Protein AF-A0A7S3E4M7-F1 (afdb_monomer_lite)

Structure (mmCIF, N/CA/C/O backbone):
data_AF-A0A7S3E4M7-F1
#
_entry.id   AF-A0A7S3E4M7-F1
#
loop_
_atom_site.group_PDB
_atom_site.id
_atom_site.type_symbol
_atom_site.label_atom_id
_atom_site.label_alt_id
_atom_site.label_comp_id
_atom_site.label_asym_id
_atom_site.label_entity_id
_atom_site.label_seq_id
_atom_site.pdbx_PDB_ins_code
_atom_site.Cartn_x
_atom_site.Cartn_y
_atom_site.Cartn_z
_atom_site.occupancy
_atom_site.B_iso_or_equiv
_atom_site.auth_seq_id
_atom_site.auth_comp_id
_atom_site.auth_asym_id
_atom_site.auth_atom_id
_atom_site.pdbx_PDB_model_num
ATOM 1 N N . GLY A 1 1 ? -0.538 6.869 2.666 1.00 94.25 1 GLY A N 1
ATOM 2 C CA . GLY A 1 1 ? 0.407 7.669 1.868 1.00 94.25 1 GLY A CA 1
ATOM 3 C C . GLY A 1 1 ? 0.996 6.814 0.764 1.00 94.25 1 GLY A C 1
ATOM 4 O O . GLY A 1 1 ? 0.432 5.755 0.499 1.00 94.25 1 GLY A O 1
ATOM 5 N N . PRO A 1 2 ? 2.083 7.256 0.114 1.00 97.06 2 PRO A N 1
ATOM 6 C CA . PRO A 1 2 ? 2.809 6.432 -0.849 1.00 97.06 2 PRO A CA 1
ATOM 7 C C . PRO A 1 2 ? 3.447 5.221 -0.156 1.00 97.06 2 PRO A C 1
ATOM 9 O O . PRO A 1 2 ? 3.791 5.290 1.023 1.00 97.06 2 PRO A O 1
ATOM 12 N N . LEU A 1 3 ? 3.593 4.123 -0.891 1.00 97.00 3 LEU A N 1
ATOM 13 C CA . LEU A 1 3 ? 4.261 2.905 -0.450 1.00 97.00 3 LEU A CA 1
ATOM 14 C C . LEU A 1 3 ? 5.099 2.326 -1.596 1.00 97.00 3 LEU A C 1
ATOM 16 O O . LEU A 1 3 ? 4.645 2.188 -2.739 1.00 97.00 3 LEU A O 1
ATOM 20 N N . PHE A 1 4 ? 6.336 1.979 -1.271 1.00 96.25 4 PHE A N 1
ATOM 21 C CA . PHE A 1 4 ? 7.283 1.342 -2.175 1.00 96.25 4 PHE A CA 1
ATOM 22 C C . PHE A 1 4 ? 7.494 -0.078 -1.663 1.00 96.25 4 PHE A C 1
ATOM 24 O O . PHE A 1 4 ? 7.973 -0.254 -0.546 1.00 96.25 4 PHE A O 1
ATOM 31 N N . LEU A 1 5 ? 7.054 -1.071 -2.434 1.00 93.44 5 LEU A N 1
ATOM 32 C CA . LEU A 1 5 ? 7.174 -2.478 -2.062 1.00 93.44 5 LEU A CA 1
ATOM 33 C C . LEU A 1 5 ? 8.262 -3.158 -2.897 1.00 93.44 5 LEU A C 1
ATOM 35 O O . LEU A 1 5 ? 8.314 -2.928 -4.111 1.00 93.44 5 LEU A O 1
ATOM 39 N N . PRO A 1 6 ? 9.112 -3.993 -2.272 1.00 91.94 6 PRO A N 1
ATOM 40 C CA . PRO A 1 6 ? 10.093 -4.771 -3.002 1.00 91.94 6 PRO A CA 1
ATOM 41 C C . PRO A 1 6 ? 9.388 -5.852 -3.824 1.00 91.94 6 PRO A C 1
ATOM 43 O O . PRO A 1 6 ? 8.292 -6.309 -3.491 1.00 91.94 6 PRO A O 1
ATOM 46 N N . ARG A 1 7 ? 10.042 -6.285 -4.896 1.00 87.19 7 ARG A N 1
ATOM 47 C CA . ARG A 1 7 ? 9.608 -7.412 -5.722 1.00 87.19 7 ARG A CA 1
ATOM 48 C C . ARG A 1 7 ? 10.749 -8.419 -5.849 1.00 87.19 7 ARG A C 1
ATOM 50 O O . ARG A 1 7 ? 11.906 -7.996 -5.811 1.00 87.19 7 ARG A O 1
ATOM 57 N N . PRO A 1 8 ? 10.456 -9.717 -6.014 1.00 85.75 8 PRO A N 1
ATOM 58 C CA . PRO A 1 8 ? 11.503 -10.681 -6.310 1.00 85.75 8 PRO A CA 1
ATOM 59 C C . PRO A 1 8 ? 12.165 -10.304 -7.637 1.00 85.75 8 PRO A C 1
ATOM 61 O O . PRO A 1 8 ? 11.491 -9.866 -8.581 1.00 85.75 8 PRO A O 1
ATOM 64 N N . ILE A 1 9 ? 13.480 -10.471 -7.711 1.00 83.56 9 ILE A N 1
ATOM 65 C CA . ILE A 1 9 ? 14.204 -10.372 -8.973 1.00 83.56 9 ILE A CA 1
ATOM 66 C C . ILE A 1 9 ? 13.824 -11.621 -9.765 1.00 83.56 9 ILE A C 1
ATOM 68 O O . ILE A 1 9 ? 14.298 -12.720 -9.496 1.00 83.56 9 ILE A O 1
ATOM 72 N N . ALA A 1 10 ? 12.879 -11.477 -10.696 1.00 64.94 10 ALA A N 1
ATOM 73 C CA . ALA A 1 10 ? 12.472 -12.589 -11.539 1.00 64.94 10 ALA A CA 1
ATOM 74 C C . ALA A 1 10 ? 13.676 -13.032 -12.380 1.00 64.94 10 ALA A C 1
ATOM 76 O O . ALA A 1 10 ? 14.110 -12.299 -13.273 1.00 64.94 10 ALA A O 1
ATOM 77 N N . ALA A 1 11 ? 14.187 -14.235 -12.106 1.00 51.03 11 ALA A N 1
ATOM 78 C CA . ALA A 1 11 ? 15.048 -14.945 -13.037 1.00 51.03 11 ALA A CA 1
ATOM 79 C C . ALA A 1 11 ? 14.316 -15.005 -14.387 1.00 51.03 11 ALA A C 1
ATOM 81 O O . ALA A 1 11 ? 13.116 -15.291 -14.438 1.00 51.03 11 ALA A O 1
ATOM 82 N N . GLY A 1 12 ? 14.999 -14.626 -15.469 1.00 45.06 12 GLY A N 1
ATOM 83 C CA . GLY A 1 12 ? 14.401 -14.501 -16.796 1.00 45.06 12 GLY A CA 1
ATOM 84 C C . GLY A 1 12 ? 13.512 -15.699 -17.145 1.00 45.06 12 GLY A C 1
ATOM 85 O O . GLY A 1 12 ? 13.936 -16.843 -17.046 1.00 45.06 12 GLY A O 1
ATOM 86 N N . SER A 1 13 ? 12.266 -15.409 -17.524 1.00 39.03 13 SER A N 1
ATOM 87 C CA . SER A 1 13 ? 11.236 -16.321 -18.041 1.00 39.03 13 SER A CA 1
ATOM 88 C C . SER A 1 13 ?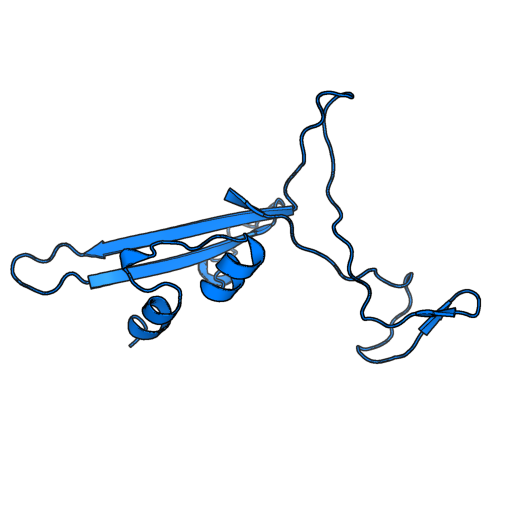 11.687 -17.762 -18.350 1.00 39.03 13 SER A C 1
ATOM 90 O O . SER A 1 13 ? 12.150 -18.035 -19.459 1.00 39.03 13 SER A O 1
ATOM 92 N N . ARG A 1 14 ? 11.466 -18.696 -17.420 1.00 40.47 14 ARG A N 1
ATOM 93 C CA . ARG A 1 14 ? 11.130 -20.112 -17.670 1.00 40.47 14 ARG A CA 1
ATOM 94 C C . ARG A 1 14 ? 10.684 -20.734 -16.347 1.00 40.47 14 ARG A C 1
ATOM 96 O O . ARG A 1 14 ? 11.343 -20.564 -15.331 1.00 40.47 14 ARG A O 1
ATOM 103 N N . GLY A 1 15 ? 9.504 -21.352 -16.362 1.00 43.41 15 GLY A N 1
ATOM 104 C CA . GLY A 1 15 ? 8.792 -21.793 -15.164 1.00 43.41 15 GLY A CA 1
ATOM 105 C C . GLY A 1 15 ? 9.622 -22.716 -14.275 1.00 43.41 15 GLY A C 1
ATOM 106 O O . GLY A 1 15 ? 10.184 -23.694 -14.750 1.00 43.41 15 GLY A O 1
ATOM 107 N N . GLY A 1 16 ? 9.649 -22.402 -12.986 1.00 37.31 16 GLY A N 1
ATOM 108 C CA . GLY A 1 16 ? 10.208 -23.232 -11.930 1.00 37.31 16 GLY A CA 1
ATOM 109 C C . GLY A 1 16 ? 9.534 -22.830 -10.627 1.00 37.31 16 GLY A C 1
ATOM 110 O O . GLY A 1 16 ? 9.414 -21.641 -10.327 1.00 37.31 16 GLY A O 1
ATOM 111 N N . ALA A 1 17 ? 8.985 -23.811 -9.921 1.00 37.72 17 ALA A N 1
ATOM 112 C CA . ALA A 1 17 ? 8.303 -23.615 -8.654 1.00 37.72 17 ALA A CA 1
ATOM 113 C C . ALA A 1 17 ? 9.266 -23.056 -7.591 1.00 37.72 17 ALA A C 1
ATOM 115 O O . ALA A 1 17 ? 10.479 -23.245 -7.658 1.00 37.72 17 ALA A O 1
ATOM 116 N N . SER A 1 18 ? 8.697 -22.366 -6.601 1.00 41.19 18 SER A N 1
ATOM 117 C CA . SER A 1 18 ? 9.401 -21.877 -5.413 1.00 41.19 18 SER A CA 1
ATOM 118 C C . 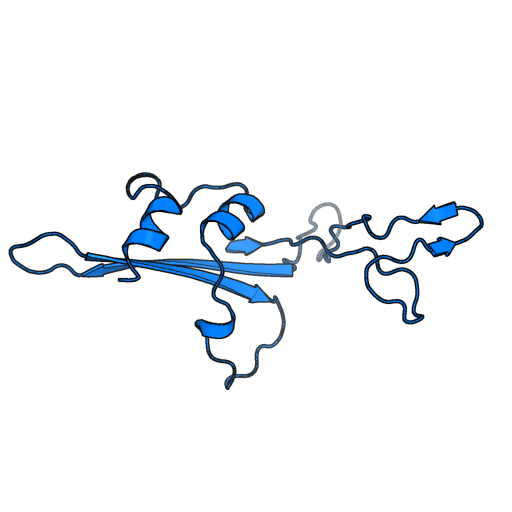SER A 1 18 ? 10.301 -22.973 -4.820 1.00 41.19 18 SER A C 1
ATOM 120 O O . SER A 1 18 ? 9.805 -24.036 -4.449 1.00 41.19 18 SER A O 1
ATOM 122 N N . GLY A 1 19 ? 11.611 -22.710 -4.756 1.00 50.12 19 GLY A N 1
ATOM 123 C CA . GLY A 1 19 ? 12.601 -23.570 -4.096 1.00 50.12 19 GLY A CA 1
ATOM 124 C C . GLY A 1 19 ? 13.703 -24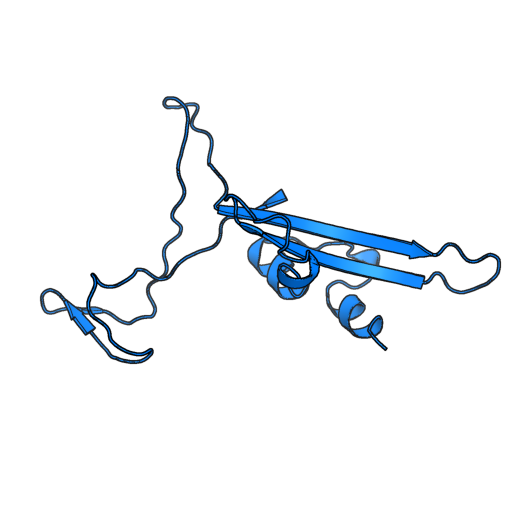.156 -4.985 1.00 50.12 19 GLY A C 1
ATOM 125 O O . GLY A 1 19 ? 14.583 -24.833 -4.458 1.00 50.12 19 GLY A O 1
ATOM 126 N N . GLU A 1 20 ? 13.701 -23.915 -6.297 1.00 45.78 20 GLU A N 1
ATOM 127 C CA . GLU A 1 20 ? 14.756 -24.431 -7.176 1.00 45.78 20 GLU A CA 1
ATOM 128 C C . GLU A 1 20 ? 15.941 -23.457 -7.269 1.00 45.78 20 GLU A C 1
ATOM 130 O O . GLU A 1 20 ? 15.802 -22.314 -7.702 1.00 45.78 20 GLU A O 1
ATOM 135 N N . LEU A 1 21 ? 17.115 -23.926 -6.839 1.00 52.25 21 LEU A N 1
ATOM 136 C CA . LEU A 1 21 ? 18.404 -23.263 -7.025 1.00 52.25 21 LEU A CA 1
ATOM 137 C C . LEU A 1 21 ? 18.658 -23.127 -8.537 1.00 52.25 21 LEU A C 1
ATOM 139 O O . LEU A 1 21 ? 18.838 -24.137 -9.217 1.00 52.25 21 LEU A O 1
ATOM 143 N N . GLN A 1 22 ? 18.673 -21.910 -9.082 1.00 52.72 22 GLN A N 1
ATOM 144 C CA . GLN A 1 22 ? 18.888 -21.719 -10.520 1.00 52.72 22 GLN A CA 1
ATOM 145 C C . GLN A 1 22 ? 20.314 -21.258 -10.797 1.00 52.72 22 GLN A C 1
ATOM 147 O O . GLN A 1 22 ? 20.796 -20.296 -10.210 1.00 52.72 22 GLN A O 1
ATOM 152 N N . VAL A 1 23 ? 21.005 -21.947 -11.706 1.00 54.78 23 VAL A N 1
ATOM 153 C CA . VAL A 1 23 ? 22.337 -21.540 -12.166 1.00 54.78 23 VAL A CA 1
ATOM 154 C C . VAL A 1 23 ? 22.185 -20.674 -13.415 1.00 54.78 23 VAL A C 1
ATOM 156 O O . VAL A 1 23 ? 21.762 -21.171 -14.457 1.00 54.78 23 VAL A O 1
ATOM 159 N N . VAL A 1 24 ? 22.554 -19.396 -13.325 1.00 53.75 24 VAL A N 1
ATOM 160 C CA . VAL A 1 24 ? 22.622 -18.459 -14.461 1.00 53.75 24 VAL A CA 1
ATOM 161 C C . VAL A 1 24 ? 24.067 -17.974 -14.587 1.00 53.75 24 VAL A C 1
ATOM 163 O O . VAL A 1 24 ? 24.673 -17.572 -13.597 1.00 53.75 24 VAL A O 1
ATOM 166 N N . ASP A 1 25 ? 24.659 -18.074 -15.782 1.00 59.50 25 ASP A N 1
ATOM 167 C CA . ASP A 1 25 ? 26.066 -17.716 -16.059 1.00 59.50 25 ASP A CA 1
ATOM 168 C C . ASP A 1 25 ? 27.091 -18.356 -15.098 1.00 59.50 25 ASP A C 1
ATOM 170 O O . ASP A 1 25 ? 28.070 -17.740 -14.674 1.00 59.50 25 ASP A O 1
ATOM 174 N N . GLY A 1 26 ? 26.853 -19.615 -14.711 1.00 62.28 26 GLY A N 1
ATOM 175 C CA . GLY A 1 26 ? 27.725 -20.363 -13.796 1.00 62.28 26 GLY A CA 1
ATOM 176 C C . GLY A 1 26 ? 27.629 -19.933 -12.328 1.00 62.28 26 GLY A C 1
ATOM 177 O O . GLY A 1 26 ? 28.351 -20.477 -11.492 1.00 62.28 26 GLY A O 1
ATOM 178 N N . ARG A 1 27 ? 26.735 -18.994 -11.988 1.00 54.69 27 ARG A N 1
ATOM 179 C CA . ARG A 1 27 ? 26.423 -18.619 -10.606 1.00 54.69 27 ARG A CA 1
ATOM 180 C C . ARG A 1 27 ? 25.095 -19.219 -10.190 1.00 54.69 27 ARG A C 1
ATOM 182 O O . ARG A 1 27 ? 24.090 -19.069 -10.875 1.00 54.69 27 ARG A O 1
ATOM 189 N N . VAL A 1 28 ? 25.106 -19.879 -9.042 1.00 56.47 28 VAL A N 1
ATOM 190 C CA . VAL A 1 28 ? 23.893 -20.249 -8.322 1.00 56.47 28 VAL A CA 1
ATOM 191 C C . VAL A 1 28 ? 23.231 -18.958 -7.834 1.00 56.47 28 VAL A C 1
ATOM 193 O O . VAL A 1 28 ? 23.785 -18.276 -6.975 1.00 56.47 28 VAL A O 1
ATOM 196 N N . VAL A 1 29 ? 22.076 -18.617 -8.397 1.00 53.75 29 VAL A N 1
ATOM 197 C CA . VAL A 1 29 ? 21.225 -17.515 -7.948 1.00 53.75 29 VAL A CA 1
ATOM 198 C C . VAL A 1 29 ? 20.200 -18.106 -6.990 1.00 53.75 29 VAL A C 1
ATOM 200 O O . VAL A 1 29 ? 19.380 -18.946 -7.367 1.00 53.75 29 VAL A O 1
ATOM 203 N N . ASP A 1 30 ? 20.284 -17.706 -5.726 1.00 55.12 30 ASP A N 1
ATOM 204 C CA . ASP A 1 30 ? 19.249 -18.023 -4.754 1.00 55.12 30 ASP A CA 1
ATOM 205 C C . ASP A 1 30 ? 17.996 -17.201 -5.091 1.00 55.12 30 ASP A C 1
ATOM 207 O O . ASP A 1 30 ? 18.067 -16.002 -5.352 1.00 55.12 30 ASP A O 1
ATOM 211 N N . SER A 1 31 ? 16.825 -17.833 -5.051 1.00 56.06 31 SER A N 1
ATOM 212 C CA . SER A 1 31 ? 15.511 -17.190 -5.224 1.00 56.06 31 SER A CA 1
ATOM 213 C C . SER A 1 31 ? 15.172 -16.139 -4.142 1.00 56.06 31 SER A C 1
ATOM 215 O O . SER A 1 31 ? 14.037 -15.667 -4.055 1.00 56.06 31 SER A O 1
ATOM 217 N N . SER A 1 32 ? 16.149 -15.781 -3.305 1.00 66.19 32 SER A N 1
ATOM 218 C CA . SER A 1 32 ? 16.082 -14.829 -2.200 1.00 66.19 32 SER A CA 1
ATOM 219 C C . SER A 1 32 ? 16.472 -13.399 -2.582 1.00 66.19 32 SER A C 1
ATOM 221 O O . SER A 1 32 ? 16.467 -12.524 -1.715 1.00 66.19 32 SER A O 1
ATOM 223 N N . GLU A 1 33 ? 16.779 -13.118 -3.850 1.00 79.94 33 GLU A N 1
ATOM 224 C CA . GLU A 1 33 ? 17.107 -11.758 -4.277 1.00 79.94 33 GLU A CA 1
ATOM 225 C C . GLU A 1 33 ? 15.840 -10.914 -4.515 1.00 79.94 33 GLU A C 1
ATOM 227 O O . GLU A 1 33 ? 14.983 -11.222 -5.349 1.00 79.94 33 GLU A O 1
ATOM 232 N N . TRP A 1 34 ? 15.727 -9.812 -3.772 1.00 87.00 34 TRP A N 1
ATOM 233 C CA . TRP A 1 34 ? 14.637 -8.839 -3.874 1.00 87.00 34 TRP A CA 1
ATOM 234 C C . TRP A 1 34 ? 15.180 -7.486 -4.324 1.00 87.00 34 TRP A C 1
ATOM 236 O O . TRP A 1 34 ? 16.217 -7.033 -3.847 1.00 87.00 34 TRP A O 1
ATOM 246 N N . GLU A 1 35 ? 14.444 -6.800 -5.196 1.00 92.56 35 GLU A N 1
ATOM 247 C CA . GLU A 1 35 ? 14.768 -5.444 -5.636 1.00 92.56 35 GLU A CA 1
ATOM 248 C C . GLU A 1 35 ? 13.646 -4.457 -5.316 1.00 92.56 35 GLU A C 1
ATOM 250 O O . GLU A 1 35 ? 12.457 -4.787 -5.318 1.00 92.56 35 GLU A O 1
ATOM 255 N N . MET A 1 36 ? 14.030 -3.199 -5.104 1.00 92.88 36 MET A N 1
ATOM 256 C CA . MET A 1 36 ? 13.106 -2.072 -5.078 1.00 92.88 36 MET A CA 1
ATOM 257 C C . MET A 1 36 ? 13.185 -1.345 -6.420 1.00 92.88 36 MET A C 1
ATOM 259 O O . MET A 1 36 ? 14.200 -0.726 -6.733 1.00 92.88 36 MET A O 1
ATOM 263 N N . ARG A 1 37 ? 12.111 -1.392 -7.213 1.00 92.94 37 ARG A N 1
ATOM 264 C CA . ARG A 1 37 ? 12.062 -0.757 -8.536 1.00 92.94 37 ARG A CA 1
ATOM 265 C C . ARG A 1 37 ? 10.829 0.125 -8.679 1.00 92.94 37 ARG A C 1
ATOM 267 O O . ARG A 1 37 ? 9.701 -0.351 -8.597 1.00 92.94 37 ARG A O 1
ATOM 274 N N . TYR A 1 38 ? 11.049 1.403 -8.967 1.00 95.00 38 TYR A N 1
ATOM 275 C CA . TYR A 1 38 ? 9.999 2.387 -9.218 1.00 95.00 38 TYR A CA 1
ATOM 276 C C . TYR A 1 38 ? 10.453 3.406 -10.264 1.00 95.00 38 TYR A C 1
ATOM 278 O O . TYR A 1 38 ? 11.646 3.591 -10.502 1.00 95.00 38 TYR A O 1
ATOM 286 N N . LYS A 1 39 ? 9.491 4.037 -10.941 1.00 94.81 39 LYS A N 1
ATOM 287 C CA . LYS A 1 39 ? 9.783 5.055 -11.955 1.00 94.81 39 LYS A CA 1
ATOM 288 C C . LYS A 1 39 ? 10.121 6.381 -11.279 1.00 94.81 39 LYS A C 1
ATOM 290 O O . LYS A 1 39 ? 9.548 6.712 -10.241 1.00 94.81 39 LYS A O 1
ATOM 295 N N . LEU A 1 40 ? 10.993 7.150 -11.916 1.00 96.94 40 LEU A N 1
ATOM 296 C CA . LEU A 1 40 ? 11.179 8.569 -11.638 1.00 96.94 40 LEU A CA 1
ATOM 297 C C . LEU A 1 40 ? 10.564 9.370 -12.790 1.00 96.94 40 LEU A C 1
ATOM 299 O O . LEU A 1 40 ? 10.633 8.942 -13.942 1.00 96.94 40 LEU A O 1
ATOM 303 N N . ILE A 1 41 ? 9.951 10.506 -12.477 1.00 96.19 41 ILE A N 1
ATOM 304 C CA . ILE A 1 41 ? 9.421 11.464 -13.455 1.00 96.19 41 ILE A CA 1
ATOM 305 C C . ILE A 1 41 ? 10.055 12.840 -13.229 1.00 96.19 41 ILE A C 1
ATOM 307 O O . ILE A 1 41 ? 10.462 13.147 -12.112 1.00 96.19 41 ILE A O 1
ATOM 311 N N . GLY A 1 42 ? 10.121 13.662 -14.277 1.00 95.00 42 GLY A N 1
ATOM 312 C CA . GLY A 1 42 ? 10.776 14.975 -14.248 1.00 95.00 42 GLY A CA 1
ATOM 313 C C . GLY A 1 42 ? 12.155 14.967 -14.912 1.00 95.00 42 GLY A C 1
ATOM 314 O O . GLY A 1 42 ? 12.500 14.032 -15.636 1.00 95.00 42 GLY A O 1
ATOM 315 N N . GLN A 1 43 ? 12.929 16.024 -14.678 1.00 95.19 43 GLN A N 1
ATOM 316 C CA . GLN A 1 43 ? 14.298 16.177 -15.176 1.00 95.19 43 GLN A CA 1
ATOM 317 C C . GLN A 1 43 ? 15.255 16.310 -13.996 1.00 95.19 43 GLN A C 1
ATOM 319 O O . GLN A 1 43 ? 14.905 16.898 -12.978 1.00 95.19 43 GLN A O 1
ATOM 324 N N . ALA A 1 44 ? 16.463 15.760 -14.117 1.00 91.56 44 ALA A N 1
ATOM 325 C CA . ALA A 1 44 ? 17.466 15.886 -13.066 1.00 91.56 44 ALA A CA 1
ATOM 326 C C . ALA A 1 44 ? 17.860 17.367 -12.862 1.00 91.56 44 ALA A C 1
ATOM 328 O O . ALA A 1 44 ? 18.050 18.068 -13.858 1.00 91.56 44 ALA A O 1
ATOM 329 N N . PRO A 1 45 ? 18.012 17.845 -11.609 1.00 92.56 45 PRO A N 1
ATOM 330 C CA . PRO A 1 45 ? 17.965 17.093 -10.346 1.00 92.56 45 PRO A CA 1
ATOM 331 C C . PRO A 1 45 ? 16.560 16.941 -9.718 1.00 92.56 45 PRO A C 1
ATOM 333 O O . PRO A 1 45 ? 16.417 16.233 -8.724 1.00 92.56 45 PRO A O 1
ATOM 336 N N . GLU A 1 46 ? 15.522 17.557 -10.285 1.00 94.56 46 GLU A N 1
ATOM 337 C CA . GLU A 1 46 ? 14.141 17.596 -9.771 1.00 94.56 46 GLU A CA 1
ATOM 338 C C . GLU A 1 46 ? 13.322 16.338 -10.133 1.00 94.56 46 GLU A C 1
ATOM 340 O O . GLU A 1 46 ? 12.239 16.393 -10.721 1.00 94.56 46 GLU A O 1
ATOM 345 N N . LEU A 1 47 ? 13.848 15.160 -9.793 1.00 96.31 47 LEU A N 1
ATOM 346 C CA . LEU A 1 47 ? 13.175 13.886 -10.046 1.00 96.31 47 LEU A CA 1
ATOM 347 C C . LEU A 1 47 ? 12.166 13.560 -8.937 1.00 96.31 47 LEU A C 1
ATOM 349 O O . LEU A 1 47 ? 12.490 13.568 -7.753 1.00 96.31 47 LEU A O 1
ATOM 353 N N . THR A 1 48 ? 10.946 13.193 -9.327 1.00 96.44 48 THR A N 1
ATOM 354 C CA . THR A 1 48 ? 9.886 12.742 -8.415 1.00 96.44 48 THR A CA 1
ATOM 355 C C . THR A 1 48 ? 9.694 11.232 -8.525 1.00 96.44 48 THR A C 1
ATOM 357 O O . THR A 1 48 ? 9.528 10.697 -9.621 1.00 96.44 48 THR A O 1
ATOM 360 N N . ALA A 1 49 ? 9.686 10.529 -7.390 1.00 96.50 49 ALA A N 1
ATOM 361 C CA . ALA A 1 49 ? 9.452 9.088 -7.347 1.00 96.50 49 ALA A CA 1
ATOM 362 C C . ALA A 1 49 ? 7.965 8.741 -7.499 1.00 96.50 49 ALA A C 1
ATOM 364 O O . ALA A 1 49 ? 7.116 9.271 -6.783 1.00 96.50 49 ALA A O 1
ATOM 365 N N . VAL A 1 50 ? 7.656 7.804 -8.398 1.00 97.88 50 VAL A N 1
ATOM 366 C CA . VAL A 1 50 ? 6.301 7.281 -8.600 1.00 97.88 50 VAL A CA 1
ATOM 367 C C . VAL A 1 50 ? 6.073 6.094 -7.658 1.00 97.88 50 VAL A C 1
ATOM 369 O O . VAL A 1 50 ? 6.752 5.076 -7.808 1.00 97.88 50 VAL A O 1
ATOM 372 N N . PRO A 1 51 ? 5.125 6.171 -6.707 1.00 97.50 51 PRO A N 1
ATOM 373 C CA . PRO A 1 51 ? 4.862 5.081 -5.772 1.00 97.50 51 PRO A CA 1
ATOM 374 C C . PRO A 1 51 ? 4.409 3.806 -6.478 1.00 97.50 51 PRO A C 1
ATOM 376 O O . PRO A 1 51 ? 3.688 3.860 -7.475 1.00 97.50 51 PRO A O 1
ATOM 379 N N . THR A 1 52 ? 4.786 2.652 -5.931 1.00 97.12 52 THR A N 1
ATOM 380 C CA . THR A 1 52 ? 4.280 1.352 -6.411 1.00 97.12 52 THR A CA 1
ATOM 381 C C . THR A 1 52 ? 2.858 1.090 -5.918 1.00 97.12 52 THR A C 1
ATOM 383 O O . THR A 1 52 ? 2.042 0.505 -6.626 1.00 97.12 52 THR A O 1
ATOM 386 N N . HIS A 1 53 ? 2.566 1.550 -4.703 1.00 97.62 53 HIS A N 1
ATOM 387 C CA . HIS A 1 53 ? 1.320 1.343 -3.990 1.00 97.62 53 HIS A CA 1
ATOM 388 C C . HIS A 1 53 ? 0.962 2.603 -3.203 1.00 97.62 53 HIS A C 1
ATOM 390 O O . HIS A 1 53 ? 1.795 3.480 -2.956 1.00 97.62 53 HIS A O 1
ATOM 396 N N . PHE A 1 54 ? -0.280 2.656 -2.750 1.00 98.19 54 PHE A N 1
ATO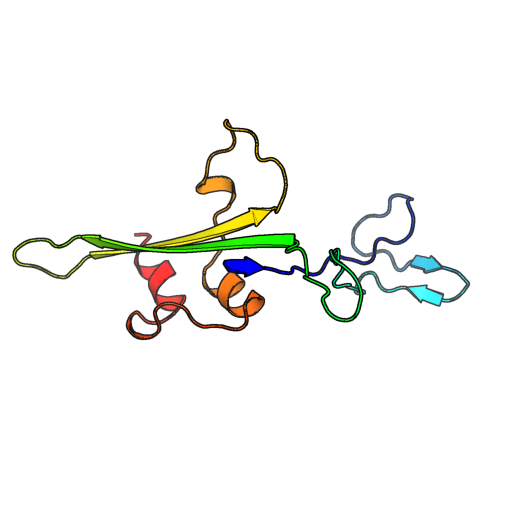M 397 C CA . PHE A 1 54 ? -0.751 3.601 -1.757 1.00 98.19 54 PHE A CA 1
ATOM 398 C C . PHE A 1 54 ? -1.354 2.845 -0.591 1.00 98.19 54 PHE A C 1
ATOM 400 O O . PHE A 1 54 ? -2.043 1.847 -0.778 1.00 98.19 54 PHE A O 1
ATOM 407 N N . PHE A 1 55 ? -1.142 3.355 0.614 1.00 98.12 55 PHE A N 1
ATOM 408 C CA . PHE A 1 55 ? -1.794 2.830 1.802 1.00 98.12 55 PHE A CA 1
ATOM 409 C C . PHE A 1 55 ? -2.758 3.840 2.415 1.00 98.12 55 PHE A C 1
ATOM 411 O O . PHE A 1 55 ? -2.555 5.059 2.323 1.00 98.12 55 PHE A O 1
ATOM 418 N N . LYS A 1 56 ? -3.767 3.335 3.121 1.00 97.69 56 LYS A N 1
ATOM 419 C CA . LYS A 1 56 ? -4.632 4.140 3.983 1.00 97.69 56 LYS A CA 1
ATOM 420 C C . LYS A 1 56 ? -4.916 3.388 5.274 1.00 97.69 56 LYS A C 1
ATOM 422 O O . LYS A 1 56 ? -5.262 2.215 5.233 1.00 97.69 56 LYS A O 1
ATOM 427 N N . VAL A 1 57 ? -4.775 4.072 6.406 1.00 96.19 57 VAL A N 1
ATOM 428 C CA . VAL A 1 57 ? -5.170 3.551 7.719 1.00 96.19 57 VAL A CA 1
ATOM 429 C C . VAL A 1 57 ? -6.307 4.418 8.237 1.00 96.19 57 VAL A C 1
ATOM 431 O O . VAL A 1 57 ? -6.199 5.644 8.248 1.00 96.19 57 VAL A O 1
ATOM 434 N N . ILE A 1 58 ? -7.414 3.785 8.603 1.00 94.88 58 ILE A N 1
ATOM 435 C CA . ILE A 1 58 ? -8.657 4.436 9.006 1.00 94.88 58 ILE A CA 1
ATOM 436 C C . ILE A 1 58 ? -8.975 4.000 10.429 1.00 94.88 58 ILE A C 1
ATOM 438 O O . ILE A 1 58 ? -9.116 2.809 10.689 1.00 94.88 58 ILE A O 1
ATOM 442 N N . LEU A 1 59 ? -9.125 4.974 11.324 1.00 92.19 59 LEU A N 1
ATOM 443 C CA . LEU A 1 59 ? -9.645 4.785 12.672 1.00 92.19 59 LEU A CA 1
ATOM 444 C C . LEU A 1 59 ? -11.033 5.420 12.743 1.00 92.19 59 LEU A C 1
ATOM 446 O O . LEU A 1 59 ? -11.169 6.641 12.674 1.00 92.19 59 LEU A O 1
ATOM 450 N N . ALA A 1 60 ? -12.059 4.597 12.907 1.00 90.50 60 ALA A N 1
ATOM 451 C CA . ALA A 1 60 ? -13.401 5.043 13.239 1.00 90.50 60 ALA A CA 1
ATOM 452 C C . ALA A 1 60 ? -13.608 4.959 14.755 1.00 90.50 60 ALA A C 1
ATOM 454 O O . ALA A 1 60 ? -13.088 4.068 15.424 1.00 90.50 60 ALA A O 1
ATOM 455 N N . THR A 1 61 ? -14.363 5.900 15.312 1.00 86.69 61 THR A N 1
ATOM 456 C CA . THR A 1 61 ? -14.767 5.878 16.721 1.00 86.69 61 THR A CA 1
ATOM 457 C C . THR A 1 61 ? -16.271 6.068 16.791 1.00 86.69 61 THR A C 1
ATOM 459 O O . THR A 1 61 ? -16.792 6.985 16.165 1.00 86.69 61 THR A O 1
ATOM 462 N N . ASP A 1 62 ? -16.951 5.214 17.550 1.00 82.00 62 ASP A N 1
ATOM 463 C CA . ASP A 1 62 ? -18.383 5.318 17.838 1.00 82.00 62 ASP A CA 1
ATOM 464 C C . ASP A 1 62 ? -18.572 6.079 19.168 1.00 82.00 62 ASP A C 1
ATOM 466 O O . ASP A 1 62 ? -18.247 5.540 20.240 1.00 82.00 62 ASP A O 1
ATOM 470 N N . PRO A 1 63 ? -19.039 7.344 19.133 1.00 70.94 63 PRO A N 1
ATOM 471 C CA . PRO A 1 63 ? -19.285 8.139 20.324 1.00 70.94 63 PRO A CA 1
ATOM 472 C C . PRO A 1 63 ? -20.650 7.778 20.924 1.00 70.94 63 PRO A C 1
ATOM 474 O O . PRO A 1 63 ? -21.622 8.523 20.805 1.00 70.94 63 PRO A O 1
ATOM 477 N N . ARG A 1 64 ? -20.749 6.643 21.618 1.00 67.94 64 ARG A N 1
ATOM 478 C CA . ARG A 1 64 ? -21.962 6.345 22.395 1.00 67.94 64 ARG A CA 1
ATOM 479 C C . ARG A 1 64 ? -22.089 7.304 23.576 1.00 67.94 64 ARG A C 1
ATOM 481 O O . ARG A 1 64 ? -21.139 7.492 24.338 1.00 67.94 64 ARG A O 1
ATOM 488 N N . LYS A 1 65 ? -23.287 7.862 23.777 1.00 54.28 65 LYS A N 1
ATOM 489 C CA . LYS A 1 65 ? -23.643 8.572 25.014 1.00 54.28 65 LYS A CA 1
ATOM 490 C C . LYS A 1 65 ? -23.679 7.558 26.170 1.00 54.28 65 LYS A C 1
ATOM 492 O O . LYS A 1 65 ? -24.562 6.711 26.201 1.00 54.28 65 LYS A O 1
ATOM 497 N N . GLY A 1 66 ? -22.721 7.641 27.099 1.00 60.50 66 GLY A N 1
ATOM 498 C CA . GLY A 1 66 ? -22.784 6.952 28.400 1.00 60.50 66 GLY A CA 1
ATOM 499 C C . GLY A 1 66 ? -21.974 5.657 28.585 1.00 60.50 66 GLY A C 1
ATOM 500 O O . GLY A 1 66 ? -22.215 4.954 29.559 1.00 60.50 66 GLY A O 1
ATOM 501 N N . GLY A 1 67 ? -21.008 5.313 27.721 1.00 65.81 67 GLY A N 1
ATOM 502 C CA . GLY A 1 67 ? -20.193 4.096 27.899 1.00 65.81 67 GLY A CA 1
ATOM 503 C C . GLY A 1 67 ? -18.874 4.076 27.116 1.00 65.81 67 GLY A C 1
ATOM 504 O O . GLY A 1 67 ? -18.594 4.998 26.352 1.00 65.81 67 GLY A O 1
ATOM 505 N N . LYS A 1 68 ? -18.051 3.026 27.328 1.00 62.12 68 LYS A N 1
ATOM 506 C CA . LYS A 1 68 ? -16.717 2.834 26.708 1.00 62.12 68 LYS A CA 1
ATOM 507 C C . LYS A 1 68 ? -16.767 3.101 25.193 1.00 62.12 68 LYS A C 1
ATOM 509 O O . LYS A 1 68 ? -17.558 2.478 24.485 1.00 62.12 68 LYS A O 1
ATOM 514 N N . LYS A 1 69 ? -15.903 4.002 24.706 1.00 71.06 69 LYS A N 1
ATOM 515 C CA . LYS A 1 69 ? -15.744 4.301 23.273 1.00 71.06 69 LYS A CA 1
ATOM 516 C C . LYS A 1 69 ? -15.373 3.016 22.531 1.00 71.06 69 LYS A C 1
ATOM 518 O O . LYS A 1 69 ? -14.446 2.322 22.947 1.00 71.06 69 LYS A O 1
ATOM 523 N N . ARG A 1 70 ? -16.083 2.699 21.445 1.00 79.38 70 ARG A N 1
ATOM 524 C CA . ARG A 1 70 ? -15.665 1.634 20.524 1.00 79.38 70 ARG A CA 1
ATOM 525 C C . ARG A 1 70 ? -14.846 2.259 19.412 1.00 79.38 70 ARG A C 1
ATOM 527 O O . ARG A 1 70 ? -15.227 3.290 18.862 1.00 79.38 70 ARG A O 1
ATOM 534 N N . HIS A 1 71 ? -13.735 1.620 19.095 1.00 84.56 71 HIS A N 1
ATOM 535 C CA . HIS A 1 71 ? -12.875 1.993 17.986 1.00 84.56 71 HIS A CA 1
ATOM 536 C C . HIS A 1 71 ? -12.998 0.925 16.904 1.00 84.56 71 HIS A C 1
ATOM 538 O O . HIS A 1 71 ? -13.242 -0.225 17.225 1.00 84.56 71 HIS A O 1
ATOM 544 N N . ALA A 1 72 ? -12.860 1.273 15.636 1.00 88.62 72 ALA A N 1
ATOM 545 C CA . ALA A 1 72 ? -12.681 0.307 14.561 1.00 88.62 72 ALA A CA 1
ATOM 546 C C . ALA A 1 72 ? -11.493 0.765 13.726 1.00 88.62 72 ALA A C 1
ATOM 548 O O . ALA A 1 72 ? -11.337 1.960 13.476 1.00 88.62 72 ALA A O 1
ATOM 549 N N . LEU A 1 73 ? -10.644 -0.175 13.332 1.00 91.12 73 LEU A N 1
ATOM 550 C CA . LEU A 1 73 ? -9.396 0.107 12.642 1.00 91.12 73 LEU A CA 1
ATOM 551 C C . LEU A 1 73 ? -9.336 -0.721 11.362 1.00 91.12 73 LEU A C 1
ATOM 553 O O . LEU A 1 73 ? -9.593 -1.921 11.393 1.00 91.12 73 LEU A O 1
ATOM 557 N N . GLY A 1 74 ? -8.992 -0.078 10.252 1.00 93.81 74 GLY A N 1
ATOM 558 C CA . GLY A 1 74 ? -8.776 -0.742 8.971 1.00 93.81 74 GLY A CA 1
ATOM 559 C C . GLY A 1 74 ? -7.542 -0.192 8.272 1.00 93.81 74 GLY A C 1
ATOM 560 O O . GLY A 1 74 ? -7.378 1.024 8.165 1.00 93.81 74 GLY A O 1
ATOM 561 N N . SER A 1 75 ? -6.684 -1.083 7.789 1.00 96.94 75 SER A N 1
ATOM 562 C CA . SER A 1 75 ? -5.492 -0.771 6.997 1.00 96.94 75 SER A CA 1
ATOM 563 C C . SER A 1 75 ? -5.627 -1.367 5.605 1.00 96.94 75 SER A C 1
ATOM 565 O O . SER A 1 75 ? -5.956 -2.541 5.456 1.00 96.94 75 SER A O 1
ATOM 567 N N . PHE A 1 76 ? -5.359 -0.549 4.592 1.00 98.06 76 PHE A N 1
ATOM 568 C CA . PHE A 1 76 ? -5.537 -0.892 3.186 1.00 98.06 76 PHE A CA 1
ATOM 569 C C . PHE A 1 76 ? -4.271 -0.577 2.397 1.00 98.06 76 PHE A C 1
ATOM 571 O O . PHE A 1 76 ? -3.668 0.474 2.629 1.00 98.06 76 PHE A O 1
ATOM 578 N N . VAL A 1 77 ? -3.905 -1.437 1.448 1.00 98.06 77 VAL A N 1
ATOM 579 C CA . VAL A 1 77 ? -2.820 -1.226 0.479 1.00 98.06 77 VAL A CA 1
ATOM 580 C C . VAL A 1 77 ? -3.354 -1.481 -0.924 1.00 98.06 77 VAL A C 1
ATOM 582 O O . VAL A 1 77 ? -3.862 -2.555 -1.216 1.00 98.06 77 VAL A O 1
ATOM 585 N N . MET A 1 78 ? -3.233 -0.486 -1.796 1.00 97.94 78 MET A N 1
ATOM 586 C CA . MET A 1 78 ? -3.764 -0.500 -3.159 1.00 97.94 78 MET A CA 1
ATOM 587 C C . MET A 1 78 ? -2.621 -0.285 -4.155 1.00 97.94 78 MET A C 1
ATOM 589 O O . MET A 1 78 ? -1.741 0.537 -3.880 1.00 97.94 78 MET A O 1
ATOM 593 N N . PRO A 1 79 ? -2.607 -0.975 -5.306 1.00 97.38 79 PRO A N 1
ATOM 594 C CA . PRO A 1 79 ? -1.605 -0.736 -6.338 1.00 97.38 79 PRO A CA 1
ATOM 595 C C . PRO A 1 79 ? -1.780 0.657 -6.949 1.00 97.38 79 PRO A C 1
ATOM 597 O O . PRO A 1 79 ? -2.896 1.154 -7.087 1.00 97.38 79 PRO A O 1
ATOM 600 N N . ASN A 1 80 ? -0.679 1.281 -7.367 1.00 97.44 80 ASN A N 1
ATOM 601 C CA . ASN A 1 80 ? -0.722 2.474 -8.212 1.00 97.44 80 ASN A CA 1
ATOM 602 C C . ASN A 1 80 ? -1.005 2.078 -9.675 1.00 97.44 80 ASN A C 1
ATOM 604 O O . ASN A 1 80 ? -0.162 2.221 -10.560 1.00 97.44 80 ASN A O 1
ATOM 608 N N . ALA A 1 81 ? -2.174 1.484 -9.898 1.00 96.44 81 ALA A N 1
ATOM 609 C CA . ALA A 1 81 ? -2.653 1.000 -11.185 1.00 96.44 81 ALA A CA 1
ATOM 610 C C . ALA A 1 81 ? -4.182 1.120 -11.245 1.00 96.44 81 ALA A C 1
ATOM 612 O O . ALA A 1 81 ? -4.832 1.383 -10.233 1.00 96.44 81 ALA A O 1
ATOM 613 N N . ALA A 1 82 ? -4.761 0.926 -12.430 1.00 97.50 82 ALA A N 1
ATOM 614 C CA . ALA A 1 82 ? -6.211 0.891 -12.576 1.00 97.50 82 ALA A CA 1
ATOM 615 C C . ALA A 1 82 ? -6.805 -0.255 -11.740 1.00 97.50 82 ALA A C 1
ATOM 617 O O . ALA A 1 82 ? -6.355 -1.397 -11.833 1.00 97.50 82 ALA A O 1
ATOM 618 N N . ILE A 1 83 ? -7.819 0.066 -10.937 1.00 97.12 83 ILE A N 1
ATOM 619 C CA . ILE A 1 83 ? -8.563 -0.894 -10.121 1.00 97.12 83 ILE A CA 1
ATOM 620 C C . ILE A 1 83 ? -9.983 -0.977 -10.696 1.00 97.12 83 ILE A C 1
ATOM 622 O O . ILE A 1 83 ? -10.644 0.062 -10.785 1.00 97.12 83 ILE A O 1
ATOM 626 N N . PRO A 1 84 ? -10.460 -2.167 -11.104 1.00 97.25 84 PRO A N 1
ATOM 627 C CA . PRO A 1 84 ? -11.838 -2.348 -11.550 1.00 97.25 84 PRO A CA 1
ATOM 628 C C . PRO A 1 84 ? -12.846 -2.008 -10.441 1.00 97.25 84 PRO A C 1
ATOM 630 O O . PRO A 1 84 ? -12.607 -2.285 -9.265 1.00 97.25 84 PRO A O 1
ATOM 633 N N . ALA A 1 85 ? -13.971 -1.389 -10.806 1.00 95.94 85 ALA A N 1
ATOM 634 C CA . ALA A 1 85 ? -14.952 -0.871 -9.844 1.00 95.94 85 ALA A CA 1
ATOM 635 C C . ALA A 1 85 ? -15.698 -1.967 -9.060 1.00 95.94 85 ALA A C 1
ATOM 637 O O . ALA A 1 85 ? -16.248 -1.702 -7.994 1.00 95.94 85 ALA A O 1
ATOM 638 N N . ASP A 1 86 ? -15.722 -3.185 -9.591 1.00 97.44 86 ASP A N 1
ATOM 639 C CA . ASP A 1 86 ? -16.311 -4.378 -8.990 1.00 97.44 86 ASP A CA 1
ATOM 640 C C . ASP A 1 86 ? -15.395 -5.049 -7.956 1.00 97.44 86 ASP A C 1
ATOM 642 O O . ASP A 1 86 ? -15.863 -5.892 -7.190 1.00 97.44 86 ASP A O 1
ATOM 646 N N . VAL A 1 87 ? -14.114 -4.662 -7.873 1.00 97.31 87 VAL A N 1
ATOM 647 C CA . VAL A 1 87 ? -13.205 -5.178 -6.844 1.00 97.31 87 VAL A CA 1
ATOM 648 C C . VAL A 1 87 ? -13.565 -4.553 -5.492 1.00 97.31 87 VAL A C 1
ATOM 650 O O . VAL A 1 87 ? -13.406 -3.341 -5.306 1.00 97.31 87 VAL A O 1
ATOM 653 N N . PRO A 1 88 ? -14.012 -5.345 -4.500 1.00 97.38 88 PRO A N 1
ATOM 654 C CA . PRO A 1 88 ? -14.415 -4.795 -3.218 1.00 97.38 88 PRO A CA 1
ATOM 655 C C . PRO A 1 88 ? -13.196 -4.293 -2.440 1.00 97.38 88 PRO A C 1
ATOM 657 O O . PRO A 1 88 ? -12.130 -4.916 -2.458 1.00 97.38 88 PRO A O 1
ATOM 660 N N . LEU A 1 89 ? -13.375 -3.207 -1.679 1.00 94.69 89 LEU A N 1
ATOM 661 C CA . LEU A 1 89 ? -12.317 -2.588 -0.865 1.00 94.69 89 LEU A CA 1
ATOM 662 C C . LEU A 1 89 ? -11.671 -3.574 0.127 1.00 94.69 89 LEU A C 1
ATOM 664 O O . LEU A 1 89 ? -10.492 -3.450 0.455 1.00 94.69 89 LEU A O 1
ATOM 668 N N . THR A 1 90 ? -12.428 -4.577 0.579 1.00 96.25 90 THR A N 1
ATOM 669 C CA . THR A 1 90 ? -11.954 -5.647 1.468 1.00 96.25 90 THR A CA 1
ATOM 670 C C . THR A 1 90 ? -10.805 -6.458 0.871 1.00 96.25 90 THR A C 1
ATOM 672 O O . THR A 1 90 ? -10.000 -6.991 1.627 1.00 96.25 90 THR A O 1
ATOM 675 N N . SER A 1 91 ? -10.673 -6.498 -0.459 1.00 96.69 91 SER A N 1
ATOM 676 C CA . SER A 1 91 ? -9.570 -7.179 -1.158 1.00 96.69 91 SER A CA 1
ATOM 677 C C . SER A 1 91 ? -8.209 -6.523 -0.919 1.00 96.69 91 SER A C 1
ATOM 679 O O . SER A 1 91 ? -7.176 -7.135 -1.168 1.00 96.69 91 SER A O 1
ATOM 681 N N . PHE A 1 92 ? -8.203 -5.276 -0.446 1.00 97.38 92 PHE A N 1
ATOM 682 C CA . PHE A 1 92 ? -6.996 -4.491 -0.197 1.00 97.38 92 PHE A CA 1
ATOM 683 C C . PHE A 1 92 ? -6.633 -4.415 1.287 1.00 97.38 92 PHE A C 1
ATOM 685 O O . PHE A 1 92 ? -5.710 -3.684 1.647 1.00 97.38 92 PHE A O 1
ATOM 692 N N . VAL A 1 93 ? -7.362 -5.120 2.159 1.00 97.19 93 VAL A N 1
ATOM 693 C CA . VAL A 1 93 ? -7.102 -5.121 3.602 1.00 97.19 93 VAL A CA 1
ATOM 694 C C . VAL A 1 93 ? -5.790 -5.838 3.890 1.00 97.19 93 VAL A C 1
ATOM 696 O O . VAL A 1 93 ? -5.559 -6.954 3.432 1.00 97.19 93 VAL A O 1
ATOM 699 N N . VAL A 1 94 ? -4.946 -5.209 4.703 1.00 95.25 94 VAL A N 1
ATOM 700 C CA . VAL A 1 94 ? -3.698 -5.797 5.199 1.00 95.25 94 VAL A CA 1
ATOM 701 C C . VAL A 1 94 ? -3.640 -5.703 6.721 1.00 95.25 94 VAL A C 1
ATOM 703 O O . VAL A 1 94 ? -4.228 -4.776 7.285 1.00 95.25 94 VAL A O 1
ATOM 706 N N . PRO A 1 95 ? -2.914 -6.598 7.413 1.00 95.31 95 PRO A N 1
ATOM 707 C CA . PRO A 1 95 ? -2.631 -6.434 8.835 1.00 95.31 95 PRO A CA 1
ATOM 708 C C . PRO A 1 95 ? -1.895 -5.117 9.106 1.00 95.31 95 PRO A C 1
ATOM 710 O O . PRO A 1 95 ? -0.953 -4.776 8.383 1.00 95.31 95 PRO A O 1
ATOM 713 N N . LEU A 1 96 ? -2.295 -4.400 10.163 1.00 94.00 96 LEU A N 1
ATOM 714 C CA . LEU A 1 96 ? -1.670 -3.123 10.519 1.00 94.00 96 LEU A CA 1
ATOM 715 C C . LEU A 1 96 ? -0.167 -3.293 10.773 1.00 94.00 96 LEU A C 1
ATOM 717 O O . LEU A 1 96 ? 0.618 -2.533 10.219 1.00 94.00 96 LEU A O 1
ATOM 721 N N . ASP A 1 97 ? 0.231 -4.329 11.515 1.00 93.62 97 ASP A N 1
ATOM 722 C CA . ASP A 1 97 ? 1.641 -4.592 11.836 1.00 93.62 97 ASP A CA 1
ATOM 723 C C . ASP A 1 97 ? 2.507 -4.776 10.584 1.00 93.62 97 ASP A C 1
ATOM 725 O O . ASP A 1 97 ? 3.649 -4.320 10.530 1.00 93.62 97 ASP A O 1
ATOM 729 N N . SER A 1 98 ? 1.976 -5.443 9.556 1.00 93.00 98 SER A N 1
ATOM 730 C CA . SER A 1 98 ? 2.693 -5.628 8.291 1.00 93.00 98 SER A CA 1
ATOM 731 C C . SER A 1 98 ? 2.877 -4.298 7.563 1.00 93.00 98 SER A C 1
ATOM 733 O O . SER A 1 98 ? 3.948 -4.038 7.015 1.00 93.00 98 SER A O 1
ATOM 735 N N . LEU A 1 99 ? 1.855 -3.438 7.585 1.00 95.56 99 LEU A N 1
ATOM 736 C CA . LEU A 1 99 ? 1.933 -2.108 6.992 1.00 95.56 99 LEU A CA 1
ATOM 737 C C . LEU A 1 99 ? 2.902 -1.196 7.758 1.00 95.56 99 LEU A C 1
ATOM 739 O O . LEU A 1 99 ? 3.693 -0.498 7.132 1.00 95.56 99 LEU A O 1
ATOM 743 N N . GLU A 1 100 ? 2.871 -1.213 9.089 1.00 95.25 100 GLU A N 1
ATOM 744 C CA . GLU A 1 100 ? 3.779 -0.442 9.948 1.00 95.25 100 GLU A CA 1
ATOM 745 C C . GLU A 1 100 ? 5.243 -0.804 9.692 1.00 95.25 100 GLU A C 1
ATOM 747 O O . GLU A 1 100 ? 6.077 0.083 9.495 1.00 95.25 100 GLU A O 1
ATOM 752 N N . LYS A 1 101 ? 5.541 -2.106 9.585 1.00 93.19 101 LYS A N 1
ATOM 753 C CA . LYS A 1 101 ? 6.873 -2.606 9.214 1.00 93.19 101 LYS A CA 1
ATOM 754 C C . LYS A 1 101 ? 7.299 -2.145 7.822 1.00 93.19 101 LYS A C 1
ATOM 756 O O . LYS A 1 101 ? 8.445 -1.751 7.646 1.00 93.19 101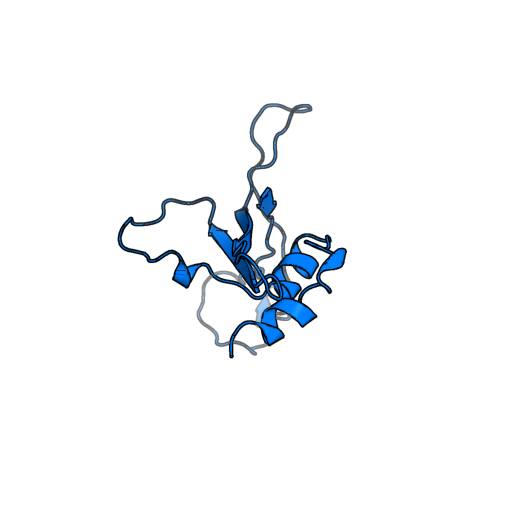 LYS A O 1
ATOM 761 N N . ALA A 1 102 ? 6.390 -2.178 6.847 1.00 92.81 102 ALA A N 1
ATOM 762 C CA . ALA A 1 102 ? 6.694 -1.782 5.473 1.00 92.81 102 ALA A CA 1
ATOM 763 C C . ALA A 1 102 ? 6.893 -0.264 5.313 1.00 92.81 102 ALA A C 1
ATOM 765 O O . ALA A 1 102 ? 7.723 0.170 4.521 1.00 92.81 102 ALA A O 1
ATOM 766 N N . VAL A 1 103 ? 6.130 0.548 6.050 1.00 94.69 103 VAL A N 1
ATOM 767 C CA . VAL A 1 103 ? 6.202 2.020 5.992 1.00 94.69 103 VAL A CA 1
ATOM 768 C C . VAL A 1 103 ? 7.292 2.573 6.918 1.00 94.69 103 VAL A C 1
ATOM 770 O O . VAL A 1 103 ? 7.747 3.697 6.718 1.00 94.69 103 VAL A O 1
ATOM 773 N N . GLY A 1 104 ? 7.715 1.811 7.929 1.00 93.62 104 GLY A N 1
ATOM 774 C CA . GLY A 1 104 ? 8.669 2.271 8.939 1.00 93.62 104 GLY A CA 1
ATOM 775 C C . GLY A 1 104 ? 8.056 3.284 9.909 1.00 93.62 104 GLY A C 1
ATOM 776 O O . GLY A 1 104 ? 8.719 4.229 10.329 1.00 93.62 104 GLY A O 1
ATOM 777 N N . THR A 1 105 ? 6.771 3.134 10.240 1.00 93.31 105 THR A N 1
ATOM 778 C CA . THR A 1 105 ? 6.063 4.042 11.153 1.00 93.31 105 THR A CA 1
ATOM 779 C C . THR A 1 105 ? 5.024 3.299 11.982 1.00 93.31 105 THR A C 1
ATOM 781 O O . THR A 1 105 ? 4.608 2.210 11.606 1.00 93.31 105 THR A O 1
ATOM 784 N N . VAL A 1 106 ? 4.590 3.903 13.089 1.00 93.19 106 VAL A N 1
ATOM 785 C CA . VAL A 1 106 ? 3.552 3.359 13.976 1.00 93.19 106 VAL A CA 1
ATOM 786 C C . VAL A 1 106 ? 2.317 4.248 13.905 1.00 93.19 106 VAL A C 1
ATOM 788 O O . VAL A 1 106 ? 2.390 5.457 14.147 1.00 93.19 106 VAL A O 1
ATOM 791 N N . PHE A 1 107 ? 1.165 3.657 13.604 1.00 92.19 107 PHE A N 1
ATOM 792 C CA . PHE A 1 107 ? -0.110 4.354 13.531 1.00 92.19 107 PHE A CA 1
ATOM 793 C C . PHE A 1 107 ? -0.857 4.246 14.861 1.00 92.19 107 PHE A C 1
ATOM 795 O O . PHE A 1 107 ? -0.919 3.200 15.496 1.00 92.19 107 PHE A O 1
ATOM 802 N N . PHE A 1 108 ? -1.473 5.354 15.279 1.00 90.56 108 PHE A N 1
ATOM 803 C CA . PHE A 1 108 ? -2.282 5.428 16.502 1.00 90.56 108 PHE A CA 1
ATOM 804 C C . PHE A 1 108 ? -1.600 4.821 17.752 1.00 90.56 108 PHE A C 1
ATOM 806 O O . PHE A 1 108 ? -2.201 3.994 18.439 1.00 90.56 108 PHE A O 1
ATOM 813 N N . PRO A 1 109 ? -0.381 5.263 18.126 1.00 87.12 109 PRO A N 1
ATOM 814 C CA . PRO A 1 109 ? 0.397 4.642 19.206 1.00 87.12 109 PRO A CA 1
ATOM 815 C C . PRO A 1 109 ? -0.332 4.629 20.561 1.00 87.12 109 PRO A C 1
ATOM 817 O O . PRO A 1 109 ? -0.157 3.714 21.358 1.00 87.12 109 PRO A O 1
ATOM 820 N N . LYS A 1 110 ? -1.223 5.601 20.806 1.00 83.06 110 LYS A N 1
ATOM 821 C CA . LYS A 1 110 ? -2.048 5.682 22.027 1.00 83.06 110 LYS A CA 1
ATOM 822 C C . LYS A 1 110 ? -3.124 4.596 22.135 1.00 83.06 110 LYS A C 1
ATOM 824 O O . LYS A 1 110 ? -3.687 4.425 23.209 1.00 83.06 110 LYS A O 1
ATOM 829 N N . LEU A 1 111 ? -3.440 3.912 21.036 1.00 75.50 111 LEU A N 1
ATOM 830 C CA . LEU A 1 111 ? -4.392 2.804 21.012 1.00 75.50 111 LEU A CA 1
ATOM 831 C C . LEU A 1 111 ? -3.706 1.438 21.108 1.00 75.50 111 LEU A C 1
ATOM 833 O O . LEU A 1 111 ? -4.420 0.456 21.219 1.00 75.50 111 LEU A O 1
ATOM 837 N N . GLY A 1 112 ? -2.368 1.369 21.143 1.00 63.12 112 GLY A N 1
ATOM 838 C CA . GLY A 1 112 ? -1.621 0.126 21.379 1.00 63.12 112 GLY A CA 1
ATOM 839 C C . GLY A 1 112 ? -1.000 -0.542 20.146 1.00 63.12 112 GLY A C 1
ATOM 840 O O . GLY A 1 112 ? -0.615 -1.703 20.252 1.00 63.12 112 GLY A O 1
ATOM 841 N N . GLY A 1 113 ? -0.882 0.143 18.997 1.00 60.28 113 GLY A N 1
ATOM 842 C CA . GLY A 1 113 ? -0.340 -0.462 17.763 1.00 60.28 113 GLY A CA 1
ATOM 843 C C . GLY A 1 113 ? -1.145 -1.696 17.325 1.00 60.28 113 GLY A C 1
ATOM 844 O O . GLY A 1 113 ? -2.260 -1.900 17.811 1.00 60.28 113 GLY A O 1
ATOM 845 N N . GLY A 1 114 ? -0.635 -2.546 16.427 1.00 52.34 114 GLY A N 1
ATOM 846 C CA . GLY A 1 114 ? -1.410 -3.685 15.902 1.00 52.34 114 GLY A CA 1
ATOM 847 C C . GLY A 1 114 ? -1.893 -4.723 16.928 1.00 52.34 114 GLY A C 1
ATOM 848 O O . GLY A 1 114 ? -2.784 -5.512 16.607 1.00 52.34 114 GLY A O 1
ATOM 849 N N . ALA A 1 115 ? -1.477 -4.637 18.198 1.00 48.56 115 ALA A N 1
ATOM 850 C CA . ALA A 1 115 ? -2.107 -5.372 19.298 1.00 48.56 115 ALA A CA 1
ATOM 851 C C . ALA A 1 115 ? -3.598 -5.013 19.498 1.00 48.56 115 ALA A C 1
ATOM 853 O O . ALA A 1 115 ? -4.393 -5.862 19.902 1.00 48.56 115 ALA A O 1
ATOM 854 N N . ALA A 1 116 ? -4.018 -3.785 19.173 1.00 46.50 116 ALA A N 1
ATOM 855 C CA . ALA A 1 116 ? -5.411 -3.356 19.318 1.00 46.50 116 ALA A CA 1
ATOM 856 C C . ALA A 1 116 ? -6.319 -3.742 18.143 1.00 46.50 116 ALA A C 1
ATOM 858 O O . ALA A 1 116 ? -7.533 -3.843 18.323 1.00 46.50 116 ALA A O 1
ATOM 859 N N . ALA A 1 117 ? -5.758 -4.009 16.958 1.00 45.19 117 ALA A N 1
ATOM 860 C CA . ALA A 1 117 ? -6.533 -4.468 15.804 1.00 45.19 117 ALA A CA 1
ATOM 861 C C . ALA A 1 117 ? -7.100 -5.884 16.026 1.00 45.19 117 ALA A C 1
ATOM 863 O O . ALA A 1 117 ? -8.247 -6.155 15.676 1.00 45.19 117 ALA A O 1
ATOM 864 N N . MET A 1 118 ? -6.337 -6.761 16.692 1.00 42.16 118 MET A N 1
ATOM 865 C CA . MET A 1 118 ? -6.765 -8.126 17.037 1.00 42.16 118 MET A CA 1
ATOM 866 C C . MET A 1 118 ? -7.868 -8.171 18.107 1.00 42.16 118 MET A C 1
ATOM 868 O O . MET A 1 118 ? -8.645 -9.122 18.152 1.00 42.16 118 MET A O 1
ATOM 872 N N . ALA A 1 119 ? -7.978 -7.144 18.955 1.00 40.75 119 ALA A N 1
ATOM 873 C CA . ALA A 1 119 ? -8.954 -7.099 20.048 1.00 40.75 119 ALA A CA 1
ATOM 874 C C . ALA A 1 119 ? -10.351 -6.599 19.627 1.00 40.75 119 ALA A C 1
ATOM 876 O O . ALA A 1 119 ? -11.279 -6.626 20.432 1.00 40.75 119 ALA A O 1
ATOM 877 N N . LEU A 1 120 ? -10.510 -6.134 18.385 1.00 45.78 120 LEU A N 1
ATOM 878 C CA . LEU A 1 120 ? -11.735 -5.490 17.894 1.00 45.78 120 LEU A CA 1
ATOM 879 C C . LEU A 1 120 ? -12.524 -6.312 16.866 1.00 45.78 120 LEU A C 1
ATOM 881 O O . LEU A 1 120 ? -13.582 -5.874 16.418 1.00 45.78 120 LEU A O 1
ATOM 885 N N . GLY A 1 121 ? -12.027 -7.506 16.530 1.00 42.44 121 GLY A N 1
ATOM 886 C CA . GLY A 1 121 ? -12.665 -8.473 15.632 1.00 42.44 121 GLY A CA 1
ATOM 887 C C . GLY A 1 121 ? -13.456 -9.589 16.328 1.00 42.44 121 GLY A C 1
ATOM 888 O O . GLY A 1 121 ? -13.680 -10.626 15.708 1.00 42.44 121 GLY A O 1
ATOM 889 N N . ARG A 1 122 ? -13.851 -9.419 17.596 1.00 33.84 122 ARG A N 1
ATOM 890 C CA . ARG A 1 122 ? -14.767 -10.327 18.308 1.00 33.84 122 ARG A CA 1
ATOM 891 C C . ARG A 1 122 ? -15.950 -9.572 18.897 1.00 33.84 122 ARG A C 1
ATOM 893 O O . ARG A 1 122 ? -15.733 -8.465 19.441 1.00 33.84 122 ARG A O 1
#

Radius of gyration: 20.02 Å; chains: 1; bounding box: 51×42×46 Å

pLDDT: mean 79.67, std 20.61, range [33.84, 98.19]

InterPro domains:
  IPR001604 DNA/RNA non-specific endonuclease/pyrophosphatase/phosphodiesterase domain [PF01223] (20-110)
  IPR040255 Non-specific endonuclease [PTHR13966] (30-111)
  IPR044925 His-Me finger superfamily [SSF54060] (20-111)
  IPR044929 DNA/RNA non-specific endonuclease superfamily [G3DSA:3.40.57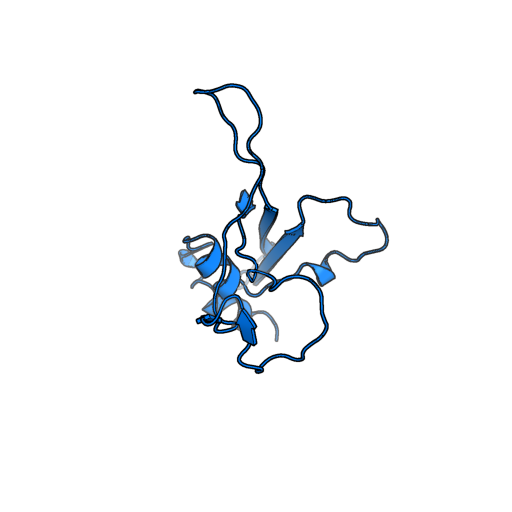0.10] (9-118)

Organism: NCBI:txid464258

Secondary structure (DSSP, 8-state):
-EE---EE---SS----TT--EEETTEEE-TT-EE----EESSTTS-EEPPSEEEEEEEEEE--TTSPPEEEEEEEEEESS---TTS-GGGGB--HHHHHHHHT--S-GGGTTTHHHHTT--

Sequence (122 aa):
GPLFLPRPIAAGSRGGASGELQVVDGRVVDSSEWEMRYKLIGQAPELTAVPTHFFKVILATDPRKGGKKRHALGSFVMPNAAIPADVPLTSFVVPLDSLEKAVGTVFFPKLGGGAAAMALGR

Foldseek 3Di:
DFFFDKDFPDDPDDDDDPPDQDQDPNDGDHSPDIDTDFDWDDDPPPTDTDGQKDKDKDWDWDPDPPDDIAIAIWIFIGGPDDDDPPDDRVVGTDQQVVVCVRVVHFPPVVCPGSVNNVVRPD